Protein AF-A0A8J7PFH8-F1 (afdb_monomer_lite)

Radius of gyration: 15.26 Å; chains: 1; bounding box: 42×26×34 Å

Sequence (73 aa):
MLGDSSNPYTIYDFSETEHSMYPEKVLKGFKGVLLSDGTNKFNGIIAAGATSANCWAHLHCRFEEAWLDDKIT

Secondary structure (DSSP, 8-state):
---BTTB--------SS--THHHHHHTTT--SEEEE---GGGHHHHHTTPEEEE-HHHHHHHHHHHHHHS---

pLDDT: mean 87.55, std 12.14, range [50.78, 96.94]

Structure (mmCIF, N/CA/C/O backbone):
data_AF-A0A8J7PFH8-F1
#
_entry.id   AF-A0A8J7PFH8-F1
#
loop_
_atom_site.group_PDB
_atom_site.id
_atom_site.type_symbol
_atom_site.label_atom_id
_atom_site.label_alt_id
_atom_site.label_comp_id
_atom_site.label_asym_id
_atom_site.label_entity_id
_atom_site.label_seq_id
_atom_site.pdbx_PDB_ins_code
_atom_site.Cartn_x
_atom_site.Cartn_y
_atom_site.Cartn_z
_atom_site.occupancy
_atom_site.B_iso_or_equiv
_atom_site.auth_seq_id
_atom_site.auth_comp_id
_atom_site.auth_asym_id
_atom_site.auth_atom_id
_atom_site.pdbx_PDB_model_num
ATOM 1 N N . MET A 1 1 ? -7.588 -12.498 -3.217 1.00 50.78 1 MET A N 1
ATOM 2 C CA . MET A 1 1 ? -7.369 -12.744 -1.777 1.00 50.78 1 MET A CA 1
ATOM 3 C C . MET A 1 1 ? -8.645 -13.337 -1.214 1.00 50.78 1 MET A C 1
ATOM 5 O O . MET A 1 1 ? -9.698 -12.742 -1.415 1.00 50.78 1 MET A O 1
ATOM 9 N N . LEU A 1 2 ? -8.565 -14.523 -0.619 1.00 53.56 2 LEU A N 1
ATOM 10 C CA . LEU A 1 2 ? -9.703 -15.162 0.041 1.00 53.56 2 LEU A CA 1
ATOM 11 C C . LEU A 1 2 ? -9.800 -14.578 1.453 1.00 53.56 2 LEU A C 1
ATOM 13 O O . LEU A 1 2 ? -8.813 -14.621 2.184 1.00 53.56 2 LEU A O 1
ATOM 17 N N . GLY A 1 3 ? -10.947 -13.990 1.793 1.00 59.44 3 GLY A N 1
ATOM 18 C CA . GLY A 1 3 ? -11.260 -13.646 3.177 1.00 59.44 3 GLY A CA 1
ATOM 19 C C . GLY A 1 3 ? -11.287 -14.907 4.041 1.00 59.44 3 GLY A C 1
ATOM 20 O O . GLY A 1 3 ? -11.621 -15.988 3.550 1.00 59.44 3 GLY A O 1
ATOM 21 N N . ASP A 1 4 ? -10.902 -14.790 5.308 1.00 64.75 4 ASP A N 1
ATOM 22 C CA . ASP A 1 4 ? -11.017 -15.898 6.256 1.00 64.75 4 ASP A CA 1
ATOM 23 C C . ASP A 1 4 ? -12.380 -15.875 6.963 1.00 64.75 4 ASP A C 1
ATOM 25 O O . ASP A 1 4 ? -13.191 -14.964 6.786 1.00 64.75 4 ASP A O 1
ATOM 29 N N . SER A 1 5 ? -12.652 -16.895 7.776 1.00 65.94 5 SER A N 1
ATOM 30 C CA . SER A 1 5 ? -13.903 -17.012 8.535 1.00 65.94 5 SER A CA 1
ATOM 31 C C . SER A 1 5 ? -14.161 -15.843 9.496 1.00 65.94 5 SER A C 1
ATOM 33 O O . SER A 1 5 ? -15.306 -15.634 9.890 1.00 65.94 5 SER A O 1
ATOM 35 N N . SER A 1 6 ? -13.127 -15.086 9.865 1.00 65.38 6 SER A N 1
ATOM 36 C CA . SER A 1 6 ? -13.221 -13.903 10.726 1.00 65.38 6 SER A CA 1
ATOM 37 C C . SER A 1 6 ? -13.353 -12.606 9.915 1.00 65.38 6 SER A C 1
ATOM 39 O O . SER A 1 6 ? -13.907 -11.631 10.415 1.00 65.38 6 SER A O 1
ATOM 41 N N . ASN A 1 7 ? -12.877 -12.589 8.666 1.00 65.75 7 ASN A N 1
ATOM 42 C CA . ASN A 1 7 ? -12.885 -11.449 7.749 1.00 65.75 7 ASN A CA 1
ATOM 43 C C . ASN A 1 7 ? -13.235 -11.919 6.322 1.00 65.75 7 ASN A C 1
ATOM 45 O O . ASN A 1 7 ? -12.356 -11.995 5.460 1.00 65.75 7 ASN A O 1
ATOM 49 N N . PRO A 1 8 ? -14.514 -12.236 6.046 1.00 65.88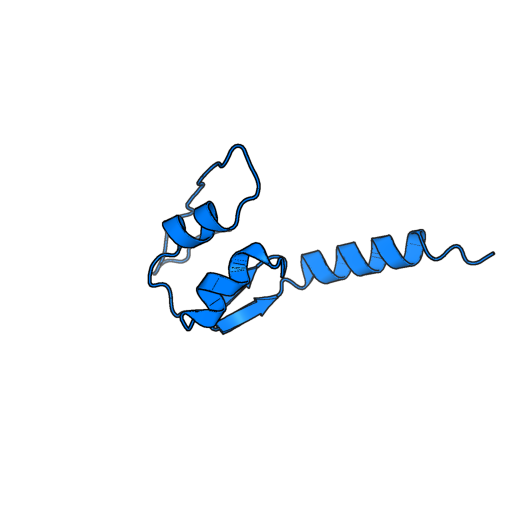 8 PRO A N 1
ATOM 50 C CA . PRO A 1 8 ? -14.919 -12.975 4.846 1.00 65.88 8 PRO A CA 1
ATOM 51 C C . PRO A 1 8 ? -14.949 -12.130 3.566 1.00 65.88 8 PRO A C 1
ATOM 53 O O . PRO A 1 8 ? -15.172 -12.657 2.476 1.00 65.88 8 PRO A O 1
ATOM 56 N N . TYR A 1 9 ? -14.767 -10.815 3.674 1.00 69.88 9 TYR A N 1
ATOM 57 C CA . TYR A 1 9 ? -15.013 -9.903 2.567 1.00 69.88 9 TYR A CA 1
ATOM 58 C C . TYR A 1 9 ? -13.757 -9.691 1.727 1.00 69.88 9 TYR A C 1
ATOM 60 O O . TYR A 1 9 ? -12.817 -9.007 2.129 1.00 69.88 9 TYR A O 1
ATOM 68 N N . THR A 1 10 ? -13.776 -10.222 0.507 1.00 69.69 10 THR A N 1
ATOM 69 C CA . THR A 1 10 ? -12.917 -9.725 -0.566 1.00 69.69 10 THR A CA 1
ATOM 70 C C . THR A 1 10 ? -13.494 -8.396 -1.044 1.00 69.69 10 THR A C 1
ATOM 72 O O . THR A 1 10 ? -14.546 -8.360 -1.678 1.00 69.69 10 THR A O 1
ATOM 7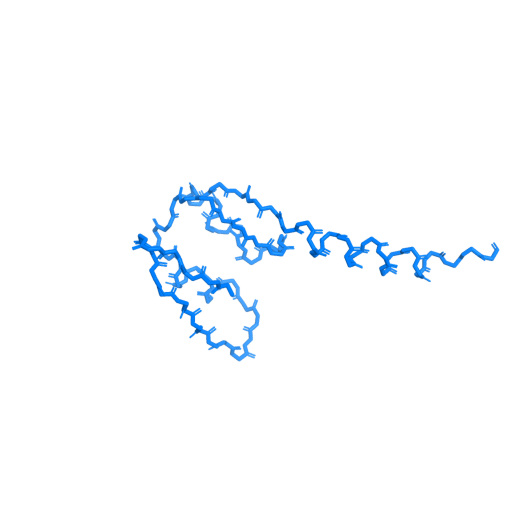5 N N . ILE A 1 11 ? -12.818 -7.298 -0.718 1.00 77.25 11 ILE A N 1
ATOM 76 C CA . ILE A 1 11 ? -13.184 -5.963 -1.194 1.00 77.25 11 ILE A CA 1
ATOM 77 C C . ILE A 1 11 ? -12.439 -5.712 -2.503 1.00 77.25 11 ILE A C 1
ATOM 79 O O . ILE A 1 11 ? -11.220 -5.870 -2.571 1.00 77.25 11 ILE A O 1
ATOM 83 N N . TYR A 1 12 ? -13.182 -5.324 -3.534 1.00 83.00 12 TYR A N 1
ATOM 84 C CA . TYR A 1 12 ? -12.628 -4.793 -4.770 1.00 83.00 12 TYR A CA 1
ATOM 85 C C . TYR A 1 12 ? -13.045 -3.327 -4.877 1.00 83.00 12 TYR A C 1
ATOM 87 O O . TYR A 1 12 ? -14.235 -3.036 -4.979 1.00 83.00 12 TYR A O 1
ATOM 95 N N . ASP A 1 13 ? -12.071 -2.422 -4.811 1.00 84.88 13 ASP A N 1
ATOM 96 C CA . ASP A 1 13 ? -12.264 -0.994 -5.059 1.00 84.88 13 ASP A CA 1
ATOM 97 C C . ASP A 1 13 ? -11.409 -0.607 -6.268 1.00 84.88 13 ASP A C 1
ATOM 99 O O . ASP A 1 13 ? -10.185 -0.753 -6.242 1.00 84.88 13 ASP A O 1
ATOM 103 N N . PHE A 1 14 ? -12.066 -0.197 -7.352 1.00 89.94 14 PHE A N 1
ATOM 104 C CA . PHE A 1 14 ? -11.407 0.192 -8.592 1.00 89.94 14 PHE A CA 1
ATOM 105 C C . PHE A 1 14 ? -11.145 1.696 -8.590 1.00 89.94 14 PHE A C 1
ATOM 107 O O . PHE A 1 14 ?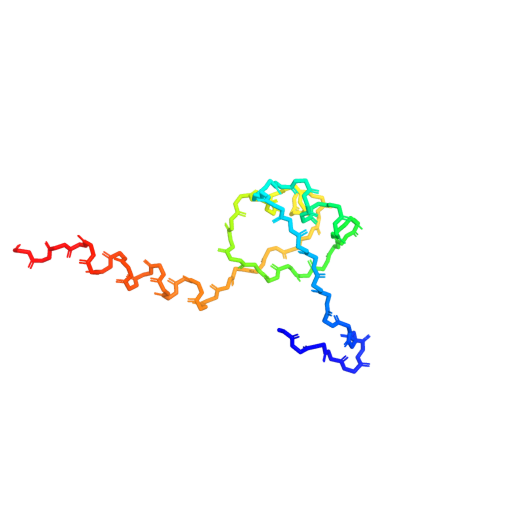 -12.064 2.498 -8.417 1.00 89.94 14 PHE A O 1
ATOM 114 N N . SER A 1 15 ? -9.902 2.078 -8.867 1.00 89.44 15 SER A N 1
ATOM 115 C CA . SER A 1 15 ? -9.513 3.462 -9.107 1.00 89.44 15 SER A CA 1
ATOM 116 C C . SER A 1 15 ? -9.030 3.644 -10.544 1.00 89.44 15 SER A C 1
ATOM 118 O O . SER A 1 15 ? -8.286 2.823 -11.072 1.00 89.44 15 SER A O 1
ATOM 120 N N . GLU A 1 16 ? -9.423 4.751 -11.179 1.00 91.94 16 GLU A N 1
ATOM 121 C CA . GLU A 1 16 ? -8.973 5.097 -12.540 1.00 91.94 16 GLU A CA 1
ATOM 122 C C . GLU A 1 16 ? -7.480 5.442 -12.598 1.00 91.94 16 GLU A C 1
ATOM 124 O O . GLU A 1 1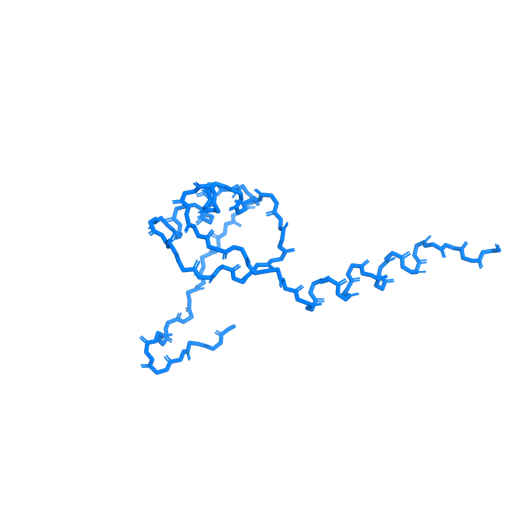6 ? -6.845 5.341 -13.645 1.00 91.94 16 GLU A O 1
ATOM 129 N N . THR A 1 17 ? -6.922 5.874 -11.468 1.00 89.69 17 THR A N 1
ATOM 130 C CA . THR A 1 17 ? -5.513 6.235 -11.337 1.00 89.69 17 THR A CA 1
ATOM 131 C C . THR A 1 17 ? -4.897 5.541 -10.134 1.00 89.69 17 THR A C 1
ATOM 133 O O . THR A 1 17 ? -5.577 4.981 -9.274 1.00 89.69 17 THR A O 1
ATOM 136 N N . GLU A 1 18 ? -3.576 5.600 -10.060 1.00 87.06 18 GLU A N 1
ATOM 137 C CA . GLU A 1 18 ? -2.782 4.902 -9.059 1.00 87.06 18 GLU A CA 1
ATOM 138 C C . GLU A 1 18 ? -2.431 5.761 -7.823 1.00 87.06 18 GLU A C 1
ATOM 140 O O . GLU A 1 18 ? -1.436 5.510 -7.141 1.00 87.06 18 GLU A O 1
ATOM 145 N N . HIS A 1 19 ? -3.201 6.811 -7.526 1.00 92.38 19 HIS A N 1
ATOM 146 C CA . HIS A 1 19 ? -2.882 7.730 -6.428 1.00 92.38 19 HIS A CA 1
ATOM 147 C C . HIS A 1 19 ? -3.006 7.092 -5.032 1.00 92.38 19 HIS A C 1
ATOM 149 O O . HIS A 1 19 ? -3.894 6.284 -4.773 1.00 92.38 19 HIS A O 1
ATOM 155 N N . SER A 1 20 ? -2.168 7.528 -4.083 1.00 91.12 20 SER A N 1
ATOM 156 C CA . SER A 1 20 ? -2.211 7.063 -2.683 1.00 91.12 20 SER A CA 1
ATOM 157 C C . SER A 1 20 ? -3.535 7.370 -1.970 1.00 91.12 20 SER A C 1
ATOM 159 O O . SER A 1 20 ? -3.912 6.668 -1.036 1.00 91.12 20 SER A O 1
ATOM 161 N N . MET A 1 21 ? -4.292 8.365 -2.445 1.00 94.25 21 MET A N 1
ATOM 162 C CA . MET A 1 21 ? -5.584 8.744 -1.864 1.00 94.25 21 MET A CA 1
ATOM 163 C C . MET A 1 21 ? -6.616 7.605 -1.860 1.00 94.25 21 MET A C 1
ATOM 165 O O . MET A 1 21 ? -7.487 7.577 -0.991 1.00 94.25 21 MET A O 1
ATOM 169 N N . TYR A 1 22 ? -6.542 6.670 -2.814 1.00 93.44 22 TYR A N 1
ATOM 170 C CA . TYR A 1 22 ? -7.482 5.550 -2.893 1.00 93.44 22 TYR A CA 1
ATOM 171 C C . TYR A 1 22 ? -7.240 4.519 -1.785 1.00 93.44 22 TYR A C 1
ATOM 173 O O . TYR A 1 22 ? -8.154 4.318 -0.980 1.00 93.44 22 TYR A O 1
ATOM 181 N N . PRO A 1 23 ? -6.039 3.915 -1.644 1.00 92.81 23 PRO A N 1
ATOM 182 C CA . PRO A 1 23 ? -5.786 2.999 -0.539 1.00 92.81 23 PRO A CA 1
ATOM 183 C C . PRO A 1 23 ? -5.936 3.690 0.822 1.00 92.81 23 PRO A C 1
ATOM 185 O O . PRO A 1 23 ? -6.448 3.068 1.749 1.00 92.81 23 PRO A O 1
ATOM 188 N N . GLU A 1 24 ? -5.582 4.973 0.956 1.00 94.00 24 GLU A N 1
ATOM 189 C CA . GLU A 1 24 ? -5.799 5.734 2.198 1.00 94.00 24 GLU A CA 1
ATOM 190 C C . GLU A 1 24 ? -7.284 5.867 2.568 1.00 94.00 24 GLU A C 1
ATOM 192 O O . GLU A 1 24 ? -7.639 5.781 3.747 1.00 94.00 24 GLU A O 1
ATOM 197 N N . LYS A 1 25 ? -8.165 6.052 1.576 1.00 93.00 25 LYS A N 1
ATOM 198 C CA . LYS A 1 25 ? -9.618 6.101 1.782 1.00 93.00 25 LYS A CA 1
ATOM 199 C C . LYS A 1 25 ? -10.167 4.734 2.191 1.00 93.00 25 LYS A C 1
ATOM 201 O O . LYS A 1 25 ? -10.949 4.667 3.139 1.00 93.00 25 LYS A O 1
ATOM 206 N N . VAL A 1 26 ? -9.763 3.668 1.497 1.00 90.19 26 VAL A N 1
ATOM 207 C CA . VAL A 1 26 ? -10.242 2.294 1.744 1.00 90.19 26 VAL A CA 1
ATOM 208 C C . VAL A 1 26 ? -9.764 1.768 3.094 1.00 90.19 26 VAL A C 1
ATOM 210 O O . VAL A 1 26 ? -10.536 1.172 3.840 1.00 90.19 26 VAL A O 1
ATOM 213 N N . LEU A 1 27 ? -8.501 2.020 3.434 1.00 91.62 27 LEU A N 1
ATOM 214 C CA . LEU A 1 27 ? -7.844 1.508 4.639 1.00 91.62 27 LEU A CA 1
ATOM 215 C C . LEU A 1 27 ? -7.807 2.545 5.766 1.00 91.62 27 LEU A C 1
ATOM 217 O O . LEU A 1 27 ? -6.967 2.472 6.668 1.00 91.62 27 LEU A O 1
ATOM 221 N N . LYS A 1 28 ? -8.712 3.528 5.737 1.00 92.62 28 LYS A N 1
ATOM 222 C CA . LYS A 1 28 ? -8.752 4.599 6.732 1.00 92.62 28 LYS A CA 1
ATOM 223 C C . LYS A 1 28 ? -8.877 4.017 8.141 1.00 92.62 28 LYS A C 1
ATOM 225 O O . LYS A 1 28 ? -9.864 3.377 8.487 1.00 92.62 28 LYS A O 1
ATOM 230 N N . GLY A 1 29 ? -7.880 4.300 8.978 1.00 92.81 29 GLY A N 1
ATOM 231 C CA . GLY A 1 29 ? -7.845 3.839 10.367 1.00 92.81 29 GLY A CA 1
ATOM 232 C C . GLY A 1 29 ? -7.335 2.408 10.560 1.00 92.81 29 GLY A C 1
ATOM 233 O O . GLY A 1 29 ? -7.240 1.976 11.705 1.00 92.81 29 GLY A O 1
ATOM 234 N N . PHE A 1 30 ? -6.947 1.698 9.497 1.00 93.12 30 PHE A N 1
ATOM 235 C CA . PHE A 1 30 ? -6.316 0.384 9.601 1.00 93.12 30 PHE A CA 1
ATOM 236 C C . PHE A 1 30 ? -4.976 0.469 10.354 1.00 93.12 30 PHE A C 1
ATOM 238 O O . PHE A 1 30 ? -4.153 1.339 10.067 1.00 93.12 30 PHE A O 1
ATOM 245 N N . LYS A 1 31 ? -4.761 -0.434 11.321 1.00 94.62 31 LYS A N 1
ATOM 246 C CA . LYS A 1 31 ? -3.531 -0.536 12.143 1.00 94.62 31 LYS A CA 1
ATOM 247 C C . LYS A 1 31 ? -2.922 -1.944 12.149 1.00 94.62 31 LYS A C 1
ATOM 249 O O . LYS A 1 31 ? -2.037 -2.232 12.946 1.00 94.62 31 LYS A O 1
ATOM 254 N N . GLY A 1 32 ? -3.442 -2.847 11.319 1.00 93.31 32 GLY A N 1
ATOM 255 C CA . GLY A 1 32 ? -2.989 -4.235 11.265 1.00 93.31 32 GLY A CA 1
ATOM 256 C C . GLY A 1 32 ? -1.724 -4.416 10.428 1.00 93.31 32 GLY A C 1
ATOM 257 O O . GLY A 1 32 ? -1.016 -3.460 10.106 1.00 93.31 32 GLY A O 1
ATOM 258 N N . VAL A 1 33 ? -1.468 -5.666 10.044 1.00 94.75 33 VAL A N 1
ATOM 259 C CA . VAL A 1 33 ? -0.414 -6.012 9.086 1.00 94.75 33 VAL A CA 1
ATOM 260 C C . VAL A 1 33 ? -0.929 -5.777 7.669 1.00 94.75 33 VAL A C 1
ATOM 262 O O . VAL A 1 33 ? -1.934 -6.358 7.263 1.00 94.75 33 VAL A O 1
ATOM 265 N N . LEU A 1 34 ? -0.244 -4.920 6.920 1.00 93.94 34 LEU A N 1
ATOM 266 C CA . LEU A 1 34 ? -0.576 -4.565 5.548 1.00 93.94 34 LEU A CA 1
ATOM 267 C C . LEU A 1 34 ? 0.304 -5.357 4.580 1.00 93.94 34 LEU A C 1
ATOM 269 O O . LEU A 1 34 ? 1.448 -4.972 4.346 1.00 93.94 34 LEU A O 1
ATOM 273 N N . LEU A 1 35 ? -0.236 -6.439 4.010 1.00 94.06 35 LEU A N 1
ATOM 274 C CA . LEU A 1 35 ? 0.419 -7.178 2.930 1.00 94.06 35 LEU A CA 1
ATOM 275 C C . LEU A 1 35 ? 0.224 -6.446 1.592 1.00 94.06 35 LEU A C 1
ATOM 277 O O . LEU A 1 35 ? -0.882 -6.451 1.055 1.00 94.06 35 LEU A O 1
ATOM 281 N N . SER A 1 36 ? 1.276 -5.827 1.053 1.00 93.38 36 SER A N 1
ATOM 282 C CA . SER A 1 36 ? 1.205 -5.027 -0.185 1.00 93.38 36 SER A CA 1
ATOM 283 C C . SER A 1 36 ? 2.348 -5.324 -1.160 1.00 93.38 36 SER A C 1
ATOM 285 O O . SER A 1 36 ? 3.286 -6.051 -0.837 1.00 93.38 36 SER A O 1
ATOM 287 N N . ASP A 1 37 ? 2.284 -4.759 -2.364 1.00 92.56 37 ASP A N 1
ATOM 288 C CA . ASP A 1 37 ? 3.363 -4.802 -3.362 1.00 92.56 37 ASP A CA 1
ATOM 289 C C . ASP A 1 37 ? 4.594 -3.950 -2.986 1.00 92.56 37 ASP A C 1
ATOM 291 O O . ASP A 1 37 ? 5.602 -3.981 -3.689 1.00 92.56 37 ASP A O 1
ATOM 295 N N . GLY A 1 38 ? 4.534 -3.215 -1.869 1.00 91.12 38 GLY A N 1
ATOM 296 C CA . GLY A 1 38 ? 5.621 -2.370 -1.376 1.00 91.12 38 GLY A CA 1
ATOM 297 C C . GLY A 1 38 ? 5.715 -1.002 -2.057 1.00 91.12 38 GLY A C 1
ATOM 298 O O . GLY A 1 38 ? 6.725 -0.314 -1.902 1.00 91.12 38 GLY A O 1
ATOM 299 N N . THR A 1 39 ? 4.698 -0.581 -2.814 1.00 92.38 39 THR A N 1
ATOM 300 C CA . THR A 1 39 ? 4.686 0.752 -3.434 1.00 92.38 39 THR A CA 1
ATOM 301 C C . THR A 1 39 ? 4.559 1.874 -2.400 1.00 92.38 39 THR A C 1
ATOM 303 O O . THR A 1 39 ? 3.939 1.736 -1.344 1.00 92.38 39 THR A O 1
ATOM 306 N N . ASN A 1 40 ? 5.094 3.050 -2.737 1.00 93.31 40 ASN A N 1
ATOM 307 C CA . ASN A 1 40 ? 5.032 4.248 -1.890 1.00 93.31 40 ASN A CA 1
ATOM 308 C C . ASN A 1 40 ? 3.600 4.739 -1.599 1.00 93.31 40 ASN A C 1
ATOM 310 O O . ASN A 1 40 ? 3.398 5.532 -0.679 1.00 93.31 40 ASN A O 1
ATOM 314 N N . LYS A 1 41 ? 2.603 4.256 -2.347 1.00 93.81 41 LYS A N 1
ATOM 315 C CA . LYS A 1 41 ? 1.177 4.569 -2.181 1.00 93.81 41 LYS A CA 1
ATOM 316 C C . LYS A 1 41 ? 0.657 4.209 -0.789 1.00 93.81 41 LYS A C 1
ATOM 318 O O . LYS A 1 41 ? -0.278 4.837 -0.307 1.00 93.81 41 LYS A O 1
ATOM 323 N N . PHE A 1 42 ? 1.277 3.229 -0.131 1.00 94.88 42 PHE A N 1
ATOM 324 C CA . PHE A 1 42 ? 0.889 2.775 1.203 1.00 94.88 42 PHE A CA 1
ATOM 325 C C . PHE A 1 42 ? 1.624 3.494 2.344 1.00 94.88 42 PHE A C 1
ATOM 327 O O . PHE A 1 42 ? 1.299 3.273 3.514 1.00 94.88 42 PHE A O 1
ATOM 334 N N . ASN A 1 43 ? 2.570 4.392 2.040 1.00 94.81 43 ASN A N 1
ATOM 335 C CA . ASN A 1 43 ? 3.390 5.065 3.052 1.00 94.81 43 ASN A CA 1
ATOM 336 C C . ASN A 1 43 ? 2.551 5.851 4.066 1.00 94.81 43 ASN A C 1
ATOM 338 O O . ASN A 1 43 ? 2.867 5.826 5.252 1.00 94.81 43 ASN A O 1
ATOM 342 N N . GLY A 1 44 ? 1.465 6.501 3.632 1.00 95.31 44 GLY A N 1
ATOM 343 C CA . GLY A 1 44 ? 0.559 7.224 4.531 1.00 95.31 44 GLY A CA 1
ATOM 344 C C . GLY A 1 44 ? -0.129 6.308 5.550 1.00 95.31 44 GLY A C 1
ATOM 345 O O . GLY A 1 44 ? -0.256 6.656 6.722 1.00 95.31 44 GLY A O 1
ATOM 346 N N . ILE A 1 45 ? -0.504 5.095 5.138 1.00 95.75 45 ILE A N 1
ATOM 347 C CA . ILE A 1 45 ? -1.164 4.098 5.996 1.00 95.75 45 ILE A CA 1
ATOM 348 C C . ILE A 1 45 ? -0.167 3.507 7.001 1.00 95.75 45 ILE A C 1
ATOM 350 O O . ILE A 1 45 ? -0.492 3.332 8.177 1.00 95.75 45 ILE A O 1
ATOM 354 N N . ILE A 1 46 ? 1.068 3.259 6.558 1.00 96.31 46 ILE A N 1
ATOM 355 C CA . ILE A 1 46 ? 2.166 2.802 7.419 1.00 96.31 46 ILE A CA 1
ATOM 356 C C . ILE A 1 46 ? 2.515 3.886 8.445 1.00 96.31 46 ILE A C 1
ATOM 358 O O . ILE A 1 46 ? 2.569 3.606 9.640 1.00 96.31 46 ILE A O 1
ATOM 362 N N . ALA A 1 47 ? 2.661 5.140 8.008 1.00 96.25 47 ALA A N 1
ATOM 363 C CA . ALA A 1 47 ? 2.908 6.280 8.891 1.00 96.25 47 ALA A CA 1
ATOM 364 C C . ALA A 1 47 ? 1.770 6.492 9.901 1.00 96.25 47 ALA A C 1
ATOM 366 O O . ALA A 1 47 ? 2.006 6.923 11.028 1.00 96.25 47 ALA A O 1
ATOM 367 N N . ALA A 1 48 ? 0.537 6.144 9.526 1.00 95.88 48 ALA A N 1
ATOM 368 C CA . ALA A 1 48 ? -0.597 6.169 10.433 1.00 95.88 48 ALA A CA 1
ATOM 369 C C . ALA A 1 48 ? -0.562 5.028 11.468 1.00 95.88 48 ALA A C 1
ATOM 371 O O . ALA A 1 48 ? -1.305 5.109 12.441 1.00 95.88 48 ALA A O 1
ATOM 372 N N . GLY A 1 49 ? 0.264 3.991 11.320 1.00 96.31 49 GLY A N 1
ATOM 373 C CA . GLY A 1 49 ? 0.450 2.937 12.324 1.00 96.31 49 GLY A CA 1
ATOM 374 C C . GLY A 1 49 ? 0.103 1.522 11.865 1.00 96.31 49 GLY A C 1
ATOM 375 O O . GLY A 1 49 ? -0.015 0.639 12.710 1.00 96.31 49 GLY A O 1
ATOM 376 N N . ALA A 1 50 ? -0.086 1.281 10.566 1.00 96.88 50 ALA A N 1
ATOM 377 C CA . ALA A 1 50 ? -0.103 -0.084 10.046 1.00 96.88 50 ALA A CA 1
ATOM 378 C C . ALA A 1 50 ? 1.319 -0.673 10.012 1.00 96.88 50 ALA A C 1
ATOM 380 O O . ALA A 1 50 ? 2.294 0.034 9.754 1.00 96.88 50 ALA A O 1
ATOM 381 N N . THR A 1 51 ? 1.440 -1.981 10.229 1.00 96.94 51 THR A N 1
ATOM 382 C CA . THR A 1 51 ? 2.718 -2.694 10.097 1.00 96.94 51 THR A CA 1
ATOM 383 C C . THR A 1 51 ? 2.888 -3.155 8.656 1.00 96.94 51 THR A C 1
ATOM 385 O O . THR A 1 51 ? 2.049 -3.892 8.146 1.00 96.94 51 THR A O 1
ATOM 388 N N . SER A 1 52 ? 3.964 -2.743 7.990 1.00 95.56 52 SER A N 1
ATOM 389 C CA . SER A 1 52 ? 4.222 -3.165 6.610 1.00 95.56 52 SER A CA 1
ATOM 390 C C . SER A 1 52 ? 4.626 -4.640 6.534 1.00 95.56 52 SER A C 1
ATOM 392 O O . SER A 1 52 ? 5.526 -5.079 7.252 1.00 95.56 52 SER A O 1
ATOM 394 N N . ALA A 1 53 ? 3.993 -5.386 5.630 1.00 95.62 53 ALA A N 1
ATOM 395 C CA . ALA A 1 53 ? 4.459 -6.674 5.139 1.00 95.62 53 ALA A CA 1
ATOM 396 C C . ALA A 1 53 ? 4.526 -6.603 3.608 1.00 95.62 53 ALA A C 1
ATOM 398 O O . ALA A 1 53 ? 3.520 -6.457 2.922 1.00 95.62 53 ALA A O 1
ATOM 399 N N . ASN A 1 54 ? 5.721 -6.688 3.037 1.00 94.12 54 ASN A N 1
ATOM 400 C CA . ASN A 1 54 ? 5.858 -6.679 1.583 1.00 94.12 54 ASN A CA 1
ATOM 401 C C . ASN A 1 54 ? 5.555 -8.067 1.006 1.00 94.12 54 ASN A C 1
ATOM 403 O O . ASN A 1 54 ? 5.758 -9.098 1.652 1.00 94.12 54 ASN A O 1
ATOM 407 N N . CYS A 1 55 ? 5.060 -8.101 -0.225 1.00 95.44 55 CYS A N 1
ATOM 408 C CA . CYS A 1 55 ? 4.678 -9.330 -0.898 1.00 95.44 55 CYS A CA 1
ATOM 409 C C . CYS A 1 55 ? 5.889 -10.017 -1.545 1.00 95.44 55 CYS A C 1
ATOM 411 O O . CYS A 1 55 ? 6.483 -9.497 -2.489 1.00 95.44 55 CYS A O 1
ATOM 413 N N . TRP A 1 56 ? 6.201 -11.233 -1.092 1.00 95.62 56 TRP A N 1
ATOM 414 C CA . TRP A 1 56 ? 7.284 -12.051 -1.650 1.00 95.62 56 TRP A CA 1
ATOM 415 C C . TRP A 1 56 ? 7.081 -12.429 -3.118 1.00 95.62 56 TRP A C 1
ATOM 417 O O . TRP A 1 56 ? 8.056 -12.514 -3.855 1.00 95.62 56 TRP A O 1
ATOM 427 N N . ALA A 1 57 ? 5.833 -12.605 -3.565 1.00 96.00 57 ALA A N 1
ATOM 428 C CA . ALA A 1 57 ? 5.552 -12.867 -4.975 1.00 96.00 57 ALA A CA 1
ATOM 429 C C . ALA A 1 57 ? 5.943 -11.665 -5.852 1.00 96.00 57 ALA A C 1
ATOM 431 O O . ALA A 1 57 ? 6.617 -11.841 -6.860 1.00 96.00 57 ALA A O 1
ATOM 432 N N . HIS A 1 58 ? 5.607 -10.439 -5.426 1.00 95.12 58 HIS A N 1
ATOM 433 C CA . HIS A 1 58 ? 6.039 -9.226 -6.129 1.00 95.12 58 HIS A CA 1
ATOM 434 C C . HIS A 1 58 ? 7.561 -9.064 -6.103 1.00 95.12 58 HIS A C 1
ATOM 436 O O . HIS A 1 58 ? 8.143 -8.698 -7.120 1.00 95.12 58 HIS A O 1
ATOM 442 N N . LEU A 1 59 ? 8.215 -9.374 -4.977 1.00 94.62 59 LEU A N 1
ATOM 443 C CA . LEU A 1 59 ? 9.676 -9.335 -4.896 1.00 94.62 59 LEU A CA 1
ATOM 444 C C . LEU A 1 59 ? 10.329 -10.315 -5.880 1.00 94.62 59 LEU A C 1
ATOM 446 O O . LEU A 1 59 ? 11.273 -9.933 -6.563 1.00 94.62 59 LEU A O 1
ATOM 450 N N . HIS A 1 60 ? 9.820 -11.546 -5.974 1.00 96.00 60 HIS A N 1
ATOM 451 C CA . HIS A 1 60 ? 10.319 -12.537 -6.924 1.00 96.00 60 HIS A CA 1
ATOM 452 C C . HIS A 1 60 ? 10.186 -12.049 -8.370 1.00 96.00 60 HIS A C 1
ATOM 454 O O . HIS A 1 60 ? 11.178 -12.053 -9.090 1.00 96.00 60 HIS A O 1
ATOM 460 N N . CYS A 1 61 ? 9.008 -11.552 -8.771 1.00 95.44 61 CYS A N 1
ATOM 461 C CA . CYS A 1 61 ? 8.810 -11.008 -10.119 1.00 95.44 61 CYS A CA 1
ATOM 462 C C . CYS A 1 61 ? 9.785 -9.862 -10.417 1.00 95.44 61 CYS A C 1
ATOM 464 O O . CYS A 1 61 ? 10.418 -9.858 -11.466 1.00 95.44 61 CYS A O 1
ATOM 466 N N . ARG A 1 62 ? 9.971 -8.926 -9.475 1.00 92.56 62 ARG A N 1
ATOM 467 C CA . ARG A 1 62 ? 10.937 -7.827 -9.641 1.00 92.56 62 ARG A CA 1
ATOM 468 C C . ARG A 1 62 ? 12.379 -8.315 -9.741 1.00 92.56 62 ARG A C 1
ATOM 470 O O . ARG A 1 62 ? 13.170 -7.706 -10.452 1.00 92.56 62 ARG A O 1
ATOM 477 N N . PHE A 1 63 ? 12.728 -9.385 -9.032 1.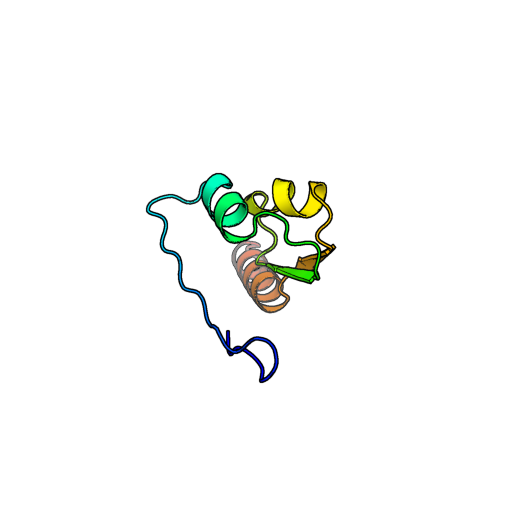00 94.38 63 PHE A N 1
ATOM 478 C CA . PHE A 1 63 ? 14.058 -9.979 -9.113 1.00 94.38 63 PHE A CA 1
ATOM 479 C C . PHE A 1 63 ? 14.282 -10.684 -10.455 1.00 94.38 63 PHE A C 1
ATOM 481 O O . PHE A 1 63 ? 15.340 -10.512 -11.050 1.00 94.38 63 PHE A O 1
ATOM 488 N N . GLU A 1 64 ? 13.291 -11.418 -10.967 1.00 95.00 64 GLU A N 1
ATOM 489 C CA . GLU A 1 64 ? 13.362 -12.022 -12.304 1.00 95.00 64 GLU A CA 1
ATOM 490 C C . GLU A 1 64 ? 13.426 -10.969 -13.415 1.00 95.00 64 GLU A C 1
ATOM 492 O O . GLU A 1 64 ? 14.240 -11.094 -14.326 1.00 95.00 64 GLU A O 1
ATOM 497 N N . GLU A 1 65 ? 12.622 -9.906 -13.324 1.00 94.00 65 GLU A N 1
ATOM 498 C CA . GLU A 1 65 ? 12.684 -8.768 -14.249 1.00 94.00 65 GLU A CA 1
ATOM 499 C C . GLU A 1 65 ? 14.079 -8.133 -14.251 1.00 94.00 65 GLU A C 1
ATOM 501 O O . GLU A 1 65 ? 14.656 -7.924 -15.317 1.00 94.00 65 GLU A O 1
ATOM 506 N N . ALA A 1 66 ? 14.647 -7.881 -13.067 1.00 93.88 66 ALA A N 1
ATOM 507 C CA . ALA A 1 66 ? 15.994 -7.338 -12.938 1.00 93.88 66 ALA A CA 1
ATOM 508 C C . ALA A 1 66 ? 17.058 -8.296 -13.493 1.00 93.88 66 ALA A C 1
ATOM 510 O O . ALA A 1 66 ? 17.971 -7.849 -14.174 1.00 93.88 66 ALA A O 1
ATOM 511 N N . TRP A 1 67 ? 16.929 -9.603 -13.250 1.00 92.50 67 TRP A N 1
ATOM 512 C CA . TRP A 1 67 ? 17.847 -10.616 -13.779 1.00 92.50 67 TRP A CA 1
ATOM 513 C C . TRP A 1 67 ? 17.823 -10.692 -15.312 1.00 92.50 67 TRP A C 1
ATOM 515 O O . TRP A 1 67 ? 18.853 -10.924 -15.937 1.00 92.50 67 TRP A O 1
ATOM 525 N N . LEU A 1 68 ? 16.654 -10.513 -15.931 1.00 90.75 68 LEU A N 1
ATOM 526 C CA . LEU A 1 68 ? 16.517 -10.488 -17.391 1.00 90.75 68 LEU A CA 1
ATOM 527 C C . LEU A 1 68 ? 17.045 -9.186 -18.011 1.00 90.75 68 LEU A C 1
ATOM 529 O O . LEU A 1 68 ? 17.538 -9.213 -19.142 1.00 90.75 68 LEU A O 1
ATOM 533 N N . ASP A 1 69 ? 16.913 -8.062 -17.303 1.00 89.31 69 ASP A N 1
ATOM 534 C CA . ASP A 1 69 ? 17.396 -6.750 -17.755 1.00 89.31 69 ASP A CA 1
ATOM 535 C C . ASP A 1 69 ? 18.905 -6.570 -17.542 1.00 89.31 69 ASP A C 1
ATOM 537 O O . ASP A 1 69 ? 19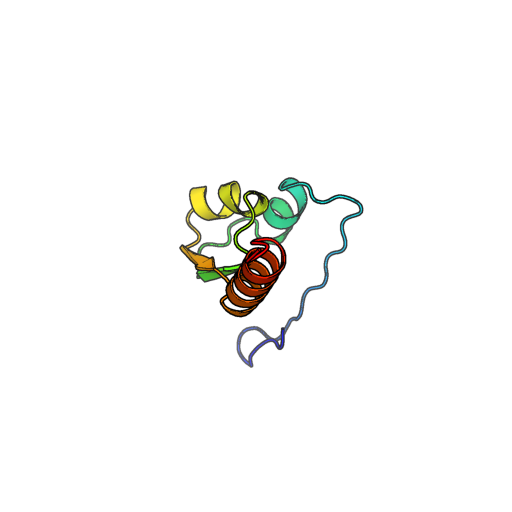.568 -5.897 -18.337 1.00 89.31 69 ASP A O 1
ATOM 541 N N . ASP A 1 70 ? 19.465 -7.230 -16.523 1.00 86.19 70 ASP A N 1
ATOM 542 C CA . ASP A 1 70 ? 20.904 -7.363 -16.302 1.00 86.19 70 ASP A CA 1
ATOM 543 C C . ASP A 1 70 ? 21.481 -8.275 -17.390 1.00 86.19 70 ASP A C 1
ATOM 545 O O . ASP A 1 70 ? 21.720 -9.470 -17.203 1.00 86.19 70 ASP A O 1
ATOM 549 N N . LYS A 1 71 ? 21.616 -7.717 -18.600 1.00 67.44 71 LYS A N 1
ATOM 550 C CA . LYS A 1 71 ? 22.217 -8.382 -19.750 1.00 67.44 71 LYS A CA 1
ATOM 551 C C . LYS A 1 71 ? 23.601 -8.865 -19.343 1.00 67.44 71 LYS A C 1
ATOM 553 O O . LYS A 1 71 ? 24.570 -8.113 -19.412 1.00 67.44 71 LYS A O 1
ATOM 558 N N . ILE A 1 72 ? 23.700 -10.145 -19.007 1.00 61.94 72 ILE A N 1
ATOM 559 C CA . ILE A 1 72 ? 24.962 -10.872 -19.018 1.00 61.94 72 ILE A CA 1
ATOM 560 C C . ILE A 1 72 ? 25.358 -11.006 -20.496 1.00 61.94 72 ILE A C 1
ATOM 562 O O . ILE A 1 72 ? 25.070 -12.006 -21.156 1.00 61.94 72 ILE A O 1
ATOM 566 N N . THR A 1 73 ? 25.926 -9.932 -21.043 1.00 57.62 73 THR A N 1
ATOM 567 C CA . THR A 1 73 ? 26.903 -9.988 -22.135 1.00 57.62 73 THR A CA 1
ATOM 568 C C . THR A 1 73 ? 28.277 -10.220 -21.547 1.00 57.62 73 THR A C 1
ATOM 570 O O . THR A 1 73 ? 28.615 -9.469 -20.603 1.00 57.62 73 THR A O 1
#

InterPro domains:
  IPR004291 Transposase IS66, central domain [PF03050] (6-67)

Organism: NCBI:txid1906157

Foldseek 3Di:
DAADPVGRDDDDDDDPDDALVRCCVVCPPPQEEDEECPDPSCVVVVVVHHHYDYDPVSVVVVVVVVVVVPPPD